Protein AF-A0A0F9E1T3-F1 (afdb_monomer)

Nearest PDB structures (foldseek):
  8erm-assembly1_A  TM=4.573E-01  e=2.325E-01  Pseudomonas aeruginosa PAO1
  6r21-assembly1_a  TM=5.677E-01  e=1.689E+00  Escherichia phage T7

pLDDT: mean 78.83, std 15.24, range [34.28, 92.88]

Secondary structure (DSSP, 8-state):
-------S-PPPB--EEEEEEEEE--TT-EEEEEETTEEEEEE--STT--HHHHHHHHHHHHHH---HHHHTEEEEEEETTEEEEEESSTT----EEEEESSEEEEEEEEEEE--B-TT-------

Structure (mmCIF, N/CA/C/O backbone):
data_AF-A0A0F9E1T3-F1
#
_entry.id   AF-A0A0F9E1T3-F1
#
loop_
_atom_site.group_PDB
_atom_site.id
_atom_site.type_symbol
_atom_site.label_atom_id
_atom_site.label_alt_id
_atom_site.label_comp_id
_atom_site.label_asym_id
_atom_site.label_entity_id
_atom_site.label_seq_id
_atom_site.pdbx_PDB_ins_code
_atom_site.Cartn_x
_atom_site.Cartn_y
_atom_site.Cartn_z
_atom_site.occupancy
_atom_site.B_iso_or_equiv
_atom_site.auth_seq_id
_atom_site.auth_comp_id
_atom_site.auth_asym_id
_atom_site.auth_atom_id
_atom_site.pdbx_PDB_model_num
ATOM 1 N N . MET A 1 1 ? -35.708 -22.651 12.051 1.00 44.53 1 MET A N 1
ATOM 2 C CA . MET A 1 1 ? -34.780 -21.551 11.706 1.00 44.53 1 MET A CA 1
ATOM 3 C C . MET A 1 1 ? -34.027 -21.157 12.963 1.00 44.53 1 MET A C 1
ATOM 5 O O . MET A 1 1 ? -34.665 -20.742 13.921 1.00 44.53 1 MET A O 1
ATOM 9 N N . ALA A 1 2 ? -32.710 -21.362 13.009 1.00 45.16 2 ALA A N 1
ATOM 10 C CA . ALA A 1 2 ? -31.901 -20.902 14.132 1.00 45.16 2 ALA A CA 1
ATOM 11 C C . ALA A 1 2 ? -31.631 -19.402 13.961 1.00 45.16 2 ALA A C 1
ATOM 13 O O . ALA A 1 2 ? -31.022 -18.987 12.979 1.00 45.16 2 ALA A O 1
ATOM 14 N N . THR A 1 3 ? -32.118 -18.579 14.888 1.00 51.47 3 THR A N 1
ATOM 15 C CA . THR A 1 3 ? -31.789 -17.152 14.928 1.00 51.47 3 THR A CA 1
ATOM 16 C C . THR A 1 3 ? -30.357 -17.017 15.432 1.00 51.47 3 THR A C 1
ATOM 18 O O . THR A 1 3 ? -30.101 -17.202 16.623 1.00 51.47 3 THR A O 1
ATOM 21 N N . ALA A 1 4 ? -29.412 -16.726 14.538 1.00 59.28 4 ALA A N 1
ATOM 22 C CA . ALA A 1 4 ? -28.062 -16.360 14.941 1.00 59.28 4 ALA A CA 1
ATOM 23 C C . ALA A 1 4 ? -28.141 -15.062 15.762 1.00 59.28 4 ALA A C 1
ATOM 25 O O . ALA A 1 4 ? -28.523 -14.011 15.251 1.00 59.28 4 ALA A O 1
ATOM 26 N N . LYS A 1 5 ? -27.846 -15.149 17.064 1.00 58.03 5 LYS A N 1
ATOM 27 C CA . LYS A 1 5 ? -27.773 -13.988 17.956 1.00 58.03 5 LYS A CA 1
ATOM 28 C C . LYS A 1 5 ? -26.317 -13.557 18.061 1.00 58.03 5 LYS A C 1
ATOM 30 O O . LYS A 1 5 ? -25.479 -14.304 18.564 1.00 58.03 5 LYS A O 1
ATOM 35 N N . TRP A 1 6 ? -26.033 -12.361 17.563 1.00 54.66 6 TRP A N 1
ATOM 36 C CA . TRP A 1 6 ? -24.705 -11.763 17.584 1.00 54.66 6 TRP A CA 1
ATOM 37 C C . TRP A 1 6 ? -24.319 -11.409 19.036 1.00 54.66 6 TRP A C 1
ATOM 39 O O . TRP A 1 6 ? -25.086 -10.759 19.744 1.00 54.66 6 TRP A O 1
ATOM 49 N N . ARG A 1 7 ? -23.175 -11.920 19.518 1.00 60.00 7 ARG A N 1
ATOM 50 C CA . ARG A 1 7 ? -22.802 -11.938 20.950 1.00 60.00 7 ARG A CA 1
ATOM 51 C C . ARG A 1 7 ? -21.991 -10.729 21.438 1.00 60.00 7 ARG A C 1
ATOM 53 O O . ARG A 1 7 ? -21.533 -10.774 22.570 1.00 60.00 7 ARG A O 1
ATOM 60 N N . GLY A 1 8 ? -21.779 -9.675 20.648 1.00 53.97 8 GLY A N 1
ATOM 61 C CA . GLY A 1 8 ? -21.039 -8.504 21.154 1.00 53.97 8 GLY A CA 1
ATOM 62 C C . GLY A 1 8 ? -19.517 -8.568 21.030 1.00 53.97 8 GLY A C 1
ATOM 63 O O . GLY A 1 8 ? -18.860 -7.555 21.226 1.00 53.97 8 GLY A O 1
ATOM 64 N N . HIS A 1 9 ? -18.943 -9.734 20.721 1.00 55.72 9 HIS A N 1
ATOM 65 C CA . HIS A 1 9 ? -17.519 -10.013 20.953 1.00 55.72 9 HIS A CA 1
ATOM 66 C C . HIS A 1 9 ? -16.763 -10.480 19.702 1.00 55.72 9 HIS A C 1
ATOM 68 O O . HIS A 1 9 ? -15.891 -11.341 19.798 1.00 55.72 9 HIS A O 1
ATOM 74 N N . ALA A 1 10 ? -17.097 -9.956 18.519 1.00 60.19 10 ALA A N 1
ATOM 75 C CA . ALA A 1 10 ? -16.247 -10.200 17.354 1.00 60.19 10 ALA A CA 1
ATOM 76 C C . ALA A 1 10 ? -14.883 -9.517 17.594 1.00 60.19 10 ALA A C 1
ATOM 78 O O . ALA A 1 10 ? -14.868 -8.307 17.846 1.00 60.19 10 ALA A O 1
ATOM 79 N N . PRO A 1 11 ? -13.760 -10.263 17.587 1.00 62.44 11 PRO A N 1
ATOM 80 C CA . PRO A 1 11 ? -12.442 -9.674 17.773 1.00 62.44 11 PRO A CA 1
ATOM 81 C C . PRO A 1 11 ? -12.173 -8.686 16.640 1.00 62.44 11 PRO A C 1
ATOM 83 O O . PRO A 1 11 ? -12.518 -8.948 15.487 1.00 62.44 11 PRO A O 1
ATOM 86 N N . ALA A 1 12 ? -11.573 -7.548 16.977 1.00 69.38 12 ALA A N 1
ATOM 87 C CA . ALA A 1 12 ? -11.138 -6.611 15.960 1.00 69.38 12 ALA A CA 1
ATOM 88 C C . ALA A 1 12 ? -9.989 -7.246 15.158 1.00 69.38 12 ALA A C 1
ATOM 90 O O . ALA A 1 12 ? -9.032 -7.750 15.746 1.00 69.38 12 ALA A O 1
ATOM 91 N N . VAL A 1 13 ? -10.081 -7.226 13.829 1.00 75.56 13 VAL A N 1
ATOM 92 C CA . VAL A 1 13 ? -9.058 -7.735 12.906 1.00 75.56 13 VAL A CA 1
ATOM 93 C C . VAL A 1 13 ? -8.505 -6.557 12.117 1.00 75.56 13 VAL A C 1
ATOM 95 O O . VAL A 1 13 ? -9.266 -5.757 11.577 1.00 75.56 13 VAL A O 1
ATOM 98 N N . ALA A 1 14 ? -7.180 -6.433 12.080 1.00 80.88 14 ALA A N 1
ATOM 99 C CA . ALA A 1 14 ? -6.501 -5.444 11.255 1.00 80.88 14 ALA A CA 1
ATOM 100 C C . ALA A 1 14 ? -6.694 -5.760 9.772 1.00 80.88 14 ALA A C 1
ATOM 102 O O . ALA A 1 14 ? -6.491 -6.896 9.337 1.00 80.88 14 ALA A O 1
ATOM 103 N N . GLN A 1 15 ? -7.071 -4.743 8.997 1.00 81.69 15 GLN A N 1
ATOM 104 C CA . GLN A 1 15 ? -7.150 -4.884 7.553 1.00 81.69 15 GLN A CA 1
ATOM 105 C C . GLN A 1 15 ? -5.744 -5.053 6.980 1.00 81.69 15 GLN A C 1
ATOM 107 O O . GLN A 1 15 ? -4.834 -4.293 7.316 1.00 81.69 15 GLN A O 1
ATOM 112 N N . VAL A 1 16 ? -5.583 -6.023 6.085 1.00 87.06 16 VAL A N 1
ATOM 113 C CA . VAL A 1 16 ? -4.354 -6.209 5.310 1.00 87.06 16 VAL A CA 1
ATOM 114 C C . VAL A 1 16 ? -4.712 -6.070 3.846 1.00 87.06 16 VAL A C 1
ATOM 116 O O . VAL A 1 16 ? -5.605 -6.773 3.364 1.00 87.06 16 VAL A O 1
ATOM 119 N N . LYS A 1 17 ? -4.006 -5.189 3.139 1.00 87.62 17 LYS A N 1
ATOM 120 C CA . LYS A 1 17 ? -4.138 -5.050 1.692 1.00 87.62 17 LYS A CA 1
ATOM 121 C C . LYS A 1 17 ? -2.823 -5.325 0.989 1.00 87.62 17 LYS A C 1
ATOM 123 O O . LYS A 1 17 ? -1.762 -4.988 1.516 1.00 87.62 17 LYS A O 1
ATOM 128 N N . ARG A 1 18 ? -2.898 -5.915 -0.204 1.00 89.50 18 ARG A N 1
ATOM 129 C CA . ARG A 1 18 ? -1.725 -6.181 -1.042 1.00 89.50 18 ARG A CA 1
ATOM 130 C C . ARG A 1 18 ? -1.916 -5.624 -2.439 1.00 89.50 18 ARG A C 1
ATOM 132 O O . ARG A 1 18 ? -2.970 -5.819 -3.026 1.00 89.50 18 ARG A O 1
ATOM 139 N N . GLY A 1 19 ? -0.883 -4.964 -2.949 1.00 87.44 19 GLY A N 1
ATOM 140 C CA . GLY A 1 19 ? -0.791 -4.532 -4.342 1.00 87.44 19 GLY A CA 1
ATOM 141 C C . GLY A 1 19 ? 0.263 -5.344 -5.077 1.00 87.44 19 GLY A C 1
ATOM 142 O O . GLY A 1 19 ? 1.307 -5.654 -4.498 1.00 87.44 19 GLY A O 1
ATOM 143 N N . VAL A 1 20 ? -0.002 -5.679 -6.338 1.00 90.12 20 VAL A N 1
ATOM 144 C CA . VAL A 1 20 ? 0.947 -6.411 -7.189 1.00 90.12 20 VAL A CA 1
ATOM 145 C C . VAL A 1 20 ? 1.688 -5.424 -8.073 1.00 90.12 20 VAL A C 1
ATOM 147 O O . VAL A 1 20 ? 1.072 -4.740 -8.883 1.00 90.12 20 VAL A O 1
ATOM 150 N N . LEU A 1 21 ? 3.006 -5.367 -7.948 1.00 89.38 21 LEU A N 1
ATOM 151 C CA . LEU A 1 21 ? 3.848 -4.602 -8.847 1.00 89.38 21 LEU A CA 1
ATOM 152 C C . LEU A 1 21 ? 3.946 -5.302 -10.206 1.00 89.38 21 LEU A C 1
ATOM 154 O O . LEU A 1 21 ? 4.223 -6.500 -10.291 1.00 89.38 21 LEU A O 1
ATOM 158 N N . GLY A 1 22 ? 3.747 -4.536 -11.270 1.00 87.38 22 GLY A N 1
ATOM 159 C CA . GLY A 1 22 ? 3.914 -4.970 -12.648 1.00 87.38 22 GLY A CA 1
ATOM 160 C C . GLY A 1 22 ? 4.446 -3.841 -13.524 1.00 87.38 22 GLY A C 1
ATOM 161 O O . GLY A 1 22 ? 4.794 -2.761 -13.041 1.00 87.38 22 GLY A O 1
ATOM 162 N N . GLY A 1 23 ? 4.467 -4.078 -14.833 1.00 85.19 23 GLY A N 1
ATOM 163 C CA . GLY A 1 23 ? 4.979 -3.111 -15.802 1.00 85.19 23 GLY A CA 1
ATOM 164 C C . GLY A 1 23 ? 6.503 -2.993 -15.775 1.00 85.19 23 GLY A C 1
ATOM 165 O O . GLY A 1 23 ? 7.206 -3.879 -15.289 1.00 85.19 23 GLY A O 1
ATOM 166 N N . THR A 1 24 ? 7.011 -1.909 -16.352 1.00 84.81 24 THR A N 1
ATOM 167 C CA . THR A 1 24 ? 8.442 -1.577 -16.342 1.00 84.81 24 THR A CA 1
ATOM 168 C C . THR A 1 24 ? 8.609 -0.256 -15.621 1.00 84.81 24 THR A C 1
ATOM 170 O O . THR A 1 24 ? 7.967 0.720 -15.993 1.00 84.81 24 THR A O 1
ATOM 173 N N . TRP A 1 25 ? 9.459 -0.251 -14.601 1.00 86.06 25 TRP A N 1
ATOM 174 C CA . TRP A 1 25 ? 9.767 0.935 -13.817 1.00 86.06 25 TRP A CA 1
ATOM 175 C C . TRP A 1 25 ? 11.135 1.461 -14.233 1.00 86.06 25 TRP A C 1
ATOM 177 O O . TRP A 1 25 ? 12.127 0.723 -14.211 1.00 86.06 25 TRP A O 1
ATOM 187 N N . ALA A 1 26 ? 11.175 2.720 -14.635 1.00 84.69 26 ALA A N 1
ATOM 188 C CA . ALA A 1 26 ? 12.370 3.440 -15.015 1.00 84.69 26 ALA A CA 1
ATOM 189 C C . ALA A 1 26 ? 12.804 4.412 -13.911 1.00 84.69 26 ALA A C 1
ATOM 191 O O . ALA A 1 26 ? 12.147 4.617 -12.889 1.00 84.69 26 ALA A O 1
ATOM 192 N N . ASN A 1 27 ? 13.989 4.981 -14.104 1.00 84.88 27 ASN A N 1
ATOM 193 C CA . ASN A 1 27 ? 14.484 6.024 -13.227 1.00 84.88 27 ASN A CA 1
ATOM 194 C C . ASN A 1 27 ? 13.647 7.302 -13.400 1.00 84.88 27 ASN A C 1
ATOM 196 O O . ASN A 1 27 ? 13.365 7.702 -14.529 1.00 84.88 27 ASN A O 1
ATOM 200 N N . ASN A 1 28 ? 13.358 7.981 -12.292 1.00 86.06 28 ASN A N 1
ATOM 201 C CA . ASN A 1 28 ? 12.458 9.130 -12.166 1.00 86.06 28 ASN A CA 1
ATOM 202 C C . ASN A 1 28 ? 10.962 8.837 -12.326 1.00 86.06 28 ASN A C 1
ATOM 204 O O . ASN A 1 28 ? 10.192 9.793 -12.289 1.00 86.06 28 ASN A O 1
ATOM 208 N N . ASP A 1 29 ? 10.547 7.573 -12.441 1.00 89.19 29 ASP A N 1
ATOM 209 C CA . ASP A 1 29 ? 9.127 7.228 -12.328 1.00 89.19 29 ASP A CA 1
ATOM 210 C C . ASP A 1 29 ? 8.616 7.609 -10.927 1.00 89.19 29 ASP A C 1
ATOM 212 O O . ASP A 1 29 ? 9.321 7.449 -9.915 1.00 89.19 29 ASP A O 1
ATOM 216 N N . ILE A 1 30 ? 7.393 8.131 -10.874 1.00 90.06 30 ILE A N 1
ATOM 217 C CA . ILE A 1 30 ? 6.732 8.633 -9.676 1.00 90.06 30 ILE A CA 1
ATOM 218 C C . ILE A 1 30 ? 5.464 7.822 -9.420 1.00 90.06 30 ILE A C 1
ATOM 220 O O . ILE A 1 30 ? 4.429 7.984 -10.071 1.00 90.06 30 ILE A O 1
ATOM 224 N N . ALA A 1 31 ? 5.506 7.038 -8.348 1.00 90.75 31 ALA A N 1
ATOM 225 C CA . ALA A 1 31 ? 4.318 6.426 -7.783 1.00 90.75 31 ALA A CA 1
ATOM 226 C C . ALA A 1 31 ? 3.618 7.424 -6.851 1.00 90.75 31 ALA A C 1
ATOM 228 O O . ALA A 1 31 ? 4.178 7.868 -5.846 1.00 90.75 31 ALA A O 1
ATOM 229 N N . THR A 1 32 ? 2.369 7.759 -7.164 1.00 92.25 32 THR A N 1
ATOM 230 C CA . THR A 1 32 ? 1.491 8.568 -6.313 1.00 92.25 32 THR A CA 1
ATOM 231 C C . THR A 1 32 ? 0.527 7.654 -5.574 1.00 92.25 32 THR A C 1
ATOM 233 O O . THR A 1 32 ? -0.348 7.026 -6.171 1.00 92.25 32 THR A O 1
ATOM 236 N N . PHE A 1 33 ? 0.689 7.584 -4.258 1.00 90.50 33 PHE A N 1
ATOM 237 C CA . PHE A 1 33 ? -0.182 6.845 -3.358 1.00 90.50 33 PHE A CA 1
ATOM 238 C C . PHE A 1 33 ? -1.202 7.806 -2.761 1.00 90.50 33 PHE A C 1
ATOM 240 O O . PHE A 1 33 ? -0.828 8.724 -2.036 1.00 90.50 33 PHE A O 1
ATOM 247 N N . THR A 1 34 ? -2.484 7.574 -3.019 1.00 91.12 34 THR A N 1
ATOM 248 C CA . THR A 1 34 ? -3.576 8.412 -2.522 1.00 91.12 34 THR A CA 1
ATOM 249 C C . THR A 1 34 ? -4.385 7.660 -1.473 1.00 91.12 34 THR A C 1
ATOM 251 O O . THR A 1 34 ? -4.936 6.592 -1.747 1.00 91.12 34 THR A O 1
ATOM 254 N N . MET A 1 35 ? -4.518 8.241 -0.280 1.00 89.12 35 MET A N 1
ATOM 255 C CA . MET A 1 35 ? -5.421 7.777 0.777 1.00 89.12 35 MET A CA 1
ATOM 256 C C . MET A 1 35 ? -6.290 8.932 1.259 1.00 89.12 35 MET A C 1
ATOM 258 O O . MET A 1 35 ? -5.782 9.973 1.657 1.00 89.12 35 MET A O 1
ATOM 262 N N . ASN A 1 36 ? -7.616 8.765 1.215 1.00 86.9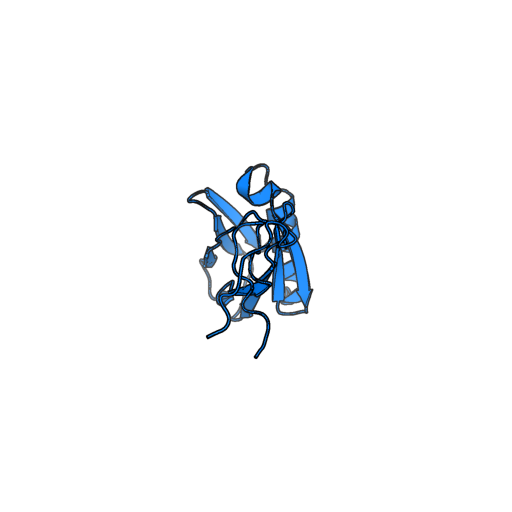4 36 ASN A N 1
ATOM 263 C CA . ASN A 1 36 ? -8.579 9.781 1.668 1.00 86.94 36 ASN A CA 1
ATOM 264 C C . ASN A 1 36 ? -8.356 11.192 1.055 1.00 86.94 36 ASN A C 1
ATOM 266 O O . ASN A 1 36 ? -8.574 12.211 1.708 1.00 86.94 36 ASN A O 1
ATOM 270 N N . GLY A 1 37 ? -7.887 11.260 -0.198 1.00 85.31 37 GLY A N 1
ATOM 271 C CA . GLY A 1 37 ? -7.568 12.520 -0.888 1.00 85.31 37 GLY A CA 1
ATOM 272 C C . GLY A 1 37 ? -6.250 13.179 -0.456 1.00 85.31 37 GLY A C 1
ATOM 273 O O . GLY A 1 37 ? -6.035 14.356 -0.745 1.00 85.31 37 GLY A O 1
ATOM 274 N N . LYS A 1 38 ? -5.391 12.451 0.266 1.00 89.69 38 LYS A N 1
ATOM 275 C CA . LYS A 1 38 ? -4.016 12.834 0.593 1.00 89.69 38 LYS A CA 1
ATOM 276 C C . LYS A 1 38 ? -3.043 11.992 -0.211 1.00 89.69 38 LYS A C 1
ATOM 278 O O . LYS A 1 38 ? -3.190 10.772 -0.245 1.00 89.69 38 LYS A O 1
ATOM 283 N N . ASP A 1 39 ? -2.034 12.649 -0.765 1.00 92.19 39 ASP A N 1
ATOM 284 C CA . ASP A 1 39 ? -1.073 12.020 -1.661 1.00 92.19 39 ASP A CA 1
ATOM 285 C C . ASP A 1 39 ? 0.312 11.941 -1.017 1.00 92.19 39 ASP A C 1
ATOM 287 O O . ASP A 1 39 ? 0.800 12.912 -0.433 1.00 92.19 39 ASP A O 1
ATOM 291 N N . VAL A 1 40 ? 0.951 10.782 -1.158 1.00 92.75 40 VAL A N 1
ATOM 292 C CA . VAL A 1 40 ? 2.382 10.575 -0.928 1.00 92.75 40 VAL A CA 1
ATOM 293 C C . VAL A 1 40 ? 3.002 10.200 -2.263 1.00 92.75 40 VAL A C 1
ATOM 295 O O . VAL A 1 40 ? 2.570 9.245 -2.907 1.00 92.75 40 VAL A O 1
ATOM 298 N N . LEU A 1 41 ? 4.005 10.965 -2.679 1.00 92.00 41 LEU A N 1
ATOM 299 C CA . LEU A 1 41 ? 4.753 10.711 -3.902 1.00 92.00 41 LEU A CA 1
ATOM 300 C C . LEU A 1 41 ? 6.038 9.975 -3.533 1.00 92.00 41 LEU A C 1
ATOM 302 O O . LEU A 1 41 ? 6.765 10.415 -2.643 1.00 92.00 41 LEU A O 1
ATOM 306 N N . SER A 1 42 ? 6.319 8.884 -4.236 1.00 90.50 42 SER A N 1
ATOM 307 C CA . SER A 1 42 ? 7.586 8.168 -4.155 1.00 90.50 42 SER A CA 1
ATOM 308 C C . SER A 1 42 ? 8.242 8.166 -5.528 1.00 90.50 42 SER A C 1
ATOM 310 O O . SER A 1 42 ? 7.654 7.696 -6.503 1.00 90.50 42 SER A O 1
ATOM 312 N N . THR A 1 43 ? 9.446 8.728 -5.607 1.00 89.38 43 THR A N 1
ATOM 313 C CA . THR A 1 43 ? 10.204 8.861 -6.855 1.00 89.38 43 THR A CA 1
ATOM 314 C C . THR A 1 43 ? 11.349 7.860 -6.871 1.00 89.38 43 THR A C 1
ATOM 316 O O . THR A 1 43 ?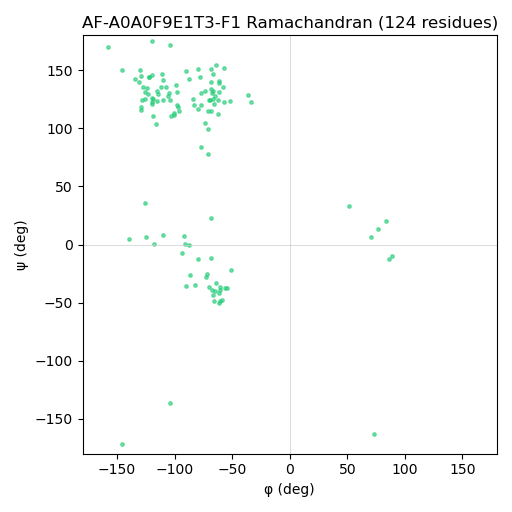 12.172 7.821 -5.951 1.00 89.38 43 THR A O 1
ATOM 319 N N . LEU A 1 44 ? 11.448 7.075 -7.941 1.00 86.81 44 LEU A N 1
ATOM 320 C CA . LEU A 1 44 ? 12.568 6.161 -8.142 1.00 86.81 44 LEU A CA 1
ATOM 321 C C . LEU A 1 44 ? 13.806 6.931 -8.603 1.00 86.81 44 LEU A C 1
ATOM 323 O O . LEU A 1 44 ? 13.735 7.729 -9.528 1.00 86.81 44 LEU A O 1
ATOM 327 N N . THR A 1 45 ? 14.949 6.694 -7.957 1.00 79.06 45 THR A N 1
ATOM 328 C CA . THR A 1 45 ? 16.177 7.490 -8.169 1.00 79.06 45 THR A CA 1
ATOM 329 C C . THR A 1 45 ? 17.364 6.699 -8.725 1.00 79.06 45 THR A C 1
ATOM 331 O O . THR A 1 45 ? 18.424 7.279 -8.950 1.00 79.06 45 THR A O 1
ATOM 334 N N . ASN A 1 46 ? 17.206 5.395 -8.980 1.00 66.25 46 ASN A N 1
ATOM 335 C CA . ASN A 1 46 ? 18.268 4.539 -9.520 1.00 66.25 46 ASN A CA 1
ATOM 336 C C . ASN A 1 46 ? 17.817 3.737 -10.746 1.00 66.25 46 ASN A C 1
ATOM 338 O O . ASN A 1 46 ? 16.688 3.258 -10.811 1.00 66.25 46 ASN A O 1
ATOM 342 N N . GLU A 1 47 ? 18.732 3.538 -11.696 1.00 59.00 47 GLU A N 1
ATOM 343 C CA . GLU A 1 47 ? 18.555 2.603 -12.810 1.00 59.00 47 GLU A CA 1
ATOM 344 C C . GLU A 1 47 ? 18.796 1.152 -12.356 1.00 59.00 47 GLU A C 1
ATOM 346 O O . GLU A 1 47 ? 19.666 0.880 -11.528 1.00 59.00 47 GLU A O 1
ATOM 351 N N . GLY A 1 48 ? 18.035 0.203 -12.913 1.00 62.16 48 GLY A N 1
ATOM 352 C CA . GLY A 1 48 ? 18.209 -1.231 -12.644 1.00 62.16 48 GLY A CA 1
ATOM 353 C C . GLY A 1 48 ? 17.514 -1.752 -11.382 1.00 62.16 48 GLY A C 1
ATOM 354 O O . GLY A 1 48 ? 17.883 -2.816 -10.882 1.00 62.16 48 GLY A O 1
ATOM 355 N N . ASN A 1 49 ? 16.513 -1.036 -10.860 1.00 72.12 49 ASN A N 1
ATOM 356 C CA . ASN A 1 49 ? 15.780 -1.505 -9.690 1.00 72.12 49 ASN A CA 1
ATOM 357 C C . ASN A 1 49 ? 15.054 -2.824 -9.994 1.00 72.12 49 ASN A C 1
ATOM 359 O O . ASN A 1 49 ? 14.229 -2.920 -10.901 1.00 72.12 49 ASN A O 1
ATOM 363 N N . THR A 1 50 ? 15.324 -3.843 -9.186 1.00 86.88 50 THR A N 1
ATOM 364 C CA . THR A 1 50 ? 14.441 -5.009 -9.091 1.00 86.88 50 THR A CA 1
ATOM 365 C C . THR A 1 50 ? 13.084 -4.579 -8.531 1.00 86.88 50 THR A C 1
ATOM 367 O O . THR A 1 50 ? 13.006 -3.616 -7.766 1.00 86.88 50 THR A O 1
ATOM 370 N N . PHE A 1 51 ? 12.011 -5.315 -8.826 1.00 87.62 51 PHE A N 1
ATOM 371 C CA . PHE A 1 51 ? 10.712 -5.050 -8.196 1.00 87.62 51 PHE A CA 1
ATOM 372 C C . PHE A 1 51 ? 10.804 -5.046 -6.660 1.00 87.62 51 PHE A C 1
ATOM 374 O O . PHE A 1 51 ? 10.254 -4.161 -6.014 1.00 87.62 51 PHE A O 1
ATOM 381 N N . SER A 1 52 ? 11.614 -5.932 -6.078 1.00 88.44 52 SER A N 1
ATOM 382 C CA . SER A 1 52 ? 11.852 -5.981 -4.632 1.00 88.44 52 SER A CA 1
ATOM 383 C C . SER A 1 52 ? 12.486 -4.692 -4.080 1.00 88.44 52 SER A C 1
ATOM 385 O O . SER A 1 52 ? 12.068 -4.179 -3.040 1.00 88.44 52 SER A O 1
ATOM 387 N N . SER A 1 53 ? 13.462 -4.107 -4.786 1.00 89.25 53 SER A N 1
ATOM 388 C CA . SER A 1 53 ? 14.070 -2.835 -4.369 1.00 89.25 53 SER A CA 1
ATOM 389 C C . SER A 1 53 ? 13.115 -1.651 -4.533 1.00 89.25 53 SER A C 1
ATOM 391 O O . SER A 1 53 ? 13.088 -0.795 -3.656 1.00 89.25 53 SER A O 1
ATOM 393 N N . ILE A 1 54 ? 12.282 -1.643 -5.580 1.00 89.31 54 ILE A N 1
ATOM 394 C CA . ILE A 1 54 ? 11.228 -0.630 -5.778 1.00 89.31 54 ILE A CA 1
ATOM 395 C C . ILE A 1 54 ? 10.232 -0.658 -4.615 1.00 89.31 54 ILE A C 1
ATOM 397 O O . ILE A 1 54 ? 9.943 0.366 -4.004 1.00 89.31 54 ILE A O 1
ATOM 401 N N . LEU A 1 55 ? 9.762 -1.853 -4.255 1.00 90.44 55 LEU A N 1
ATOM 402 C CA . LEU A 1 55 ? 8.822 -2.053 -3.154 1.00 90.44 55 LEU A CA 1
ATOM 403 C C . LEU A 1 55 ? 9.389 -1.593 -1.806 1.00 90.44 55 LEU A C 1
ATOM 405 O O . LEU A 1 55 ? 8.651 -1.046 -0.989 1.00 90.44 55 LEU A O 1
ATOM 409 N N . ASN A 1 56 ? 10.690 -1.785 -1.573 1.00 90.62 56 ASN A N 1
ATOM 410 C CA . ASN A 1 56 ? 11.357 -1.297 -0.365 1.00 90.62 56 ASN A CA 1
ATOM 411 C C . ASN A 1 56 ? 11.435 0.234 -0.322 1.00 90.62 56 ASN A C 1
ATOM 413 O O . ASN A 1 56 ? 11.239 0.813 0.748 1.00 90.62 56 ASN A O 1
ATOM 417 N N . THR A 1 57 ? 11.684 0.887 -1.461 1.00 90.88 57 THR A N 1
ATOM 418 C CA . THR A 1 57 ? 11.629 2.352 -1.571 1.00 90.88 57 THR A CA 1
ATOM 419 C C . THR A 1 57 ? 10.226 2.856 -1.247 1.00 90.88 57 THR A C 1
ATOM 421 O O . THR A 1 57 ? 10.073 3.674 -0.345 1.00 90.88 57 THR A O 1
ATOM 424 N N . PHE A 1 58 ? 9.194 2.283 -1.872 1.00 90.50 58 PHE A N 1
ATOM 425 C CA . PHE A 1 58 ? 7.801 2.663 -1.616 1.00 90.50 58 PHE A CA 1
ATOM 426 C C . PHE A 1 58 ? 7.408 2.469 -0.153 1.00 90.50 58 PHE A C 1
ATOM 428 O O . PHE A 1 58 ? 6.862 3.378 0.465 1.00 90.50 58 PHE A O 1
ATOM 435 N N . ALA A 1 59 ? 7.722 1.312 0.434 1.00 92.00 59 ALA A N 1
ATOM 436 C CA . ALA A 1 59 ? 7.435 1.058 1.842 1.00 92.00 59 ALA A CA 1
ATOM 437 C C . ALA A 1 59 ? 8.158 2.054 2.764 1.00 92.00 59 ALA A C 1
ATOM 439 O O . ALA A 1 59 ? 7.582 2.503 3.752 1.00 92.00 59 ALA A O 1
ATOM 440 N N . THR A 1 60 ? 9.401 2.420 2.445 1.00 92.56 60 THR A N 1
ATOM 441 C CA . THR A 1 60 ? 10.176 3.391 3.230 1.00 92.56 60 THR A CA 1
ATOM 442 C C . THR A 1 60 ? 9.547 4.780 3.167 1.00 92.56 60 THR A C 1
ATOM 444 O O . THR A 1 60 ? 9.314 5.378 4.214 1.00 92.56 60 THR A O 1
ATOM 447 N N . ASP A 1 61 ? 9.205 5.260 1.971 1.00 91.81 61 ASP A N 1
ATOM 448 C CA . ASP A 1 61 ? 8.607 6.586 1.775 1.00 91.81 61 ASP A CA 1
ATOM 449 C C . ASP A 1 61 ? 7.216 6.687 2.416 1.00 91.81 61 ASP A C 1
ATOM 451 O O . ASP A 1 61 ? 6.894 7.683 3.066 1.00 91.81 61 ASP A O 1
ATOM 455 N N . LEU A 1 62 ? 6.407 5.628 2.305 1.00 90.56 62 LEU A N 1
ATOM 456 C CA . LEU A 1 62 ? 5.079 5.571 2.918 1.00 90.56 62 LEU A CA 1
ATOM 457 C C . LEU A 1 62 ? 5.149 5.563 4.448 1.00 90.56 62 LEU A C 1
ATOM 459 O O . LEU A 1 62 ? 4.408 6.307 5.085 1.00 90.56 62 LEU A O 1
ATOM 463 N N . ASN A 1 63 ? 6.058 4.779 5.039 1.00 92.88 63 ASN A N 1
ATOM 464 C CA . ASN A 1 63 ? 6.254 4.752 6.494 1.00 92.88 63 ASN A CA 1
ATOM 465 C C . ASN A 1 63 ? 6.923 6.030 7.032 1.00 92.88 63 ASN A C 1
ATOM 467 O O . ASN A 1 63 ? 6.762 6.360 8.205 1.00 92.88 63 ASN A O 1
ATOM 471 N N . ALA A 1 64 ? 7.688 6.745 6.203 1.00 92.69 64 ALA A N 1
ATOM 472 C CA . ALA A 1 64 ? 8.280 8.034 6.558 1.00 92.69 64 ALA A CA 1
ATOM 473 C C . ALA A 1 64 ? 7.281 9.202 6.452 1.00 92.69 64 ALA A C 1
ATOM 475 O O . ALA A 1 64 ? 7.569 10.302 6.934 1.00 92.69 64 ALA A O 1
ATOM 476 N N . SER A 1 65 ? 6.120 8.985 5.826 1.00 92.75 65 SER A N 1
ATOM 477 C CA . SER A 1 65 ? 5.088 10.005 5.681 1.00 92.75 65 SER A CA 1
ATOM 478 C C . SER A 1 65 ? 4.567 10.470 7.040 1.00 92.75 65 SER A C 1
ATOM 480 O O . SER A 1 65 ? 4.191 9.680 7.902 1.00 92.75 65 SER A O 1
ATOM 482 N N . THR A 1 66 ? 4.495 11.788 7.223 1.00 90.94 66 THR A N 1
ATOM 483 C CA . THR A 1 66 ? 3.918 12.414 8.423 1.00 90.94 66 THR A CA 1
ATOM 484 C C . THR A 1 66 ? 2.406 12.627 8.312 1.00 90.94 66 THR A C 1
ATOM 486 O O . THR A 1 66 ? 1.779 13.135 9.244 1.00 90.94 66 THR A O 1
ATOM 489 N N . ILE A 1 67 ? 1.804 12.244 7.181 1.00 91.00 67 ILE A N 1
ATOM 490 C CA . ILE A 1 67 ? 0.357 12.293 6.965 1.00 91.00 67 ILE A CA 1
ATOM 491 C C . ILE A 1 67 ? -0.292 11.221 7.841 1.00 91.00 67 ILE A C 1
ATOM 493 O O . ILE A 1 67 ? 0.047 10.043 7.742 1.00 91.00 67 ILE A O 1
ATOM 497 N N . SER A 1 68 ? -1.237 11.627 8.690 1.00 88.88 68 SER A N 1
ATOM 498 C CA . SER A 1 68 ? -1.832 10.750 9.704 1.00 88.88 68 SER A CA 1
ATOM 499 C C . SER A 1 68 ? -2.440 9.477 9.115 1.00 88.88 68 SER A C 1
ATOM 501 O O . SER A 1 68 ? -2.283 8.414 9.697 1.00 88.88 68 SER A O 1
ATOM 503 N N . GLU A 1 69 ? -3.070 9.554 7.944 1.00 86.94 69 GLU A N 1
ATOM 504 C CA . GLU A 1 69 ? -3.654 8.396 7.261 1.00 86.94 69 GLU A C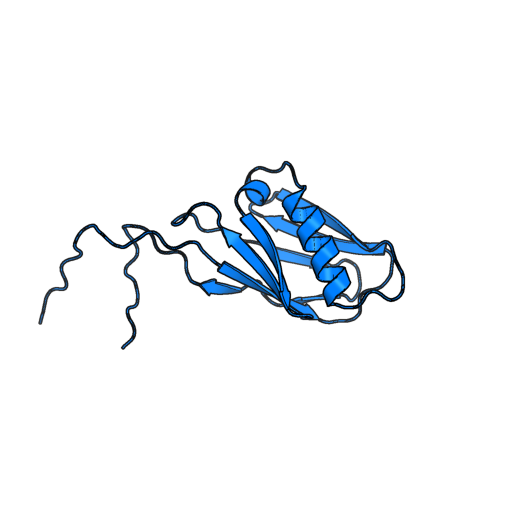A 1
ATOM 505 C C . GLU A 1 69 ? -2.611 7.348 6.842 1.00 86.94 69 GLU A C 1
ATOM 507 O O . GLU A 1 69 ? -2.904 6.156 6.847 1.00 86.94 69 GLU A O 1
ATOM 512 N N . PHE A 1 70 ? -1.395 7.777 6.498 1.00 87.50 70 PHE A N 1
ATOM 513 C CA . PHE A 1 70 ? -0.295 6.875 6.149 1.00 87.50 70 PHE A CA 1
ATOM 514 C C . PHE A 1 70 ? 0.398 6.337 7.399 1.00 87.50 70 PHE A C 1
ATOM 516 O O . PHE A 1 70 ? 0.764 5.168 7.424 1.00 87.50 70 PHE A O 1
ATOM 523 N N . ALA A 1 71 ? 0.495 7.151 8.454 1.00 89.44 71 ALA A N 1
ATOM 524 C CA . ALA A 1 71 ? 1.066 6.761 9.742 1.00 89.44 71 ALA A CA 1
ATOM 525 C C . ALA A 1 71 ? 0.216 5.737 10.522 1.00 89.44 71 ALA A C 1
ATOM 527 O O . ALA A 1 71 ? 0.680 5.199 11.520 1.00 89.44 71 ALA A O 1
ATOM 528 N N . GLU A 1 72 ? -1.027 5.489 10.100 1.00 88.81 72 GLU A N 1
ATOM 529 C CA . GLU A 1 72 ? -1.906 4.450 10.654 1.00 88.81 72 GLU A CA 1
ATOM 530 C C . GLU A 1 72 ? -1.784 3.098 9.933 1.00 88.81 72 GLU A C 1
ATOM 532 O O . GLU A 1 72 ? -2.517 2.153 10.256 1.00 88.81 72 GLU A O 1
ATOM 537 N N . VAL A 1 73 ? -0.913 3.011 8.925 1.00 90.06 73 VAL A N 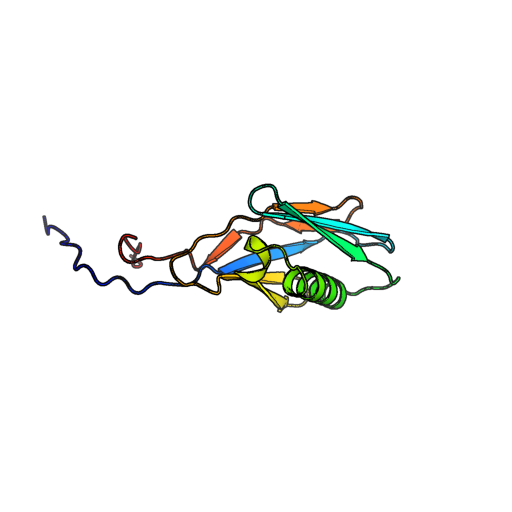1
ATOM 538 C CA . VAL A 1 73 ? -0.701 1.814 8.118 1.00 90.06 73 VAL A CA 1
ATOM 539 C C . VAL A 1 73 ? 0.787 1.498 8.070 1.00 90.06 73 VAL A C 1
ATOM 541 O O . VAL A 1 73 ? 1.574 2.246 7.498 1.00 90.06 73 VAL A O 1
ATOM 544 N N . THR A 1 74 ? 1.167 0.331 8.579 1.00 92.44 74 THR A N 1
ATOM 545 C CA . THR A 1 74 ? 2.516 -0.199 8.388 1.00 92.44 74 THR A CA 1
ATOM 546 C C . THR A 1 74 ? 2.660 -0.778 6.980 1.00 92.44 74 THR A C 1
ATOM 548 O O . THR A 1 74 ? 1.965 -1.737 6.614 1.00 92.44 74 THR A O 1
ATOM 551 N N . TRP A 1 75 ? 3.598 -0.236 6.201 1.00 91.44 75 TRP A N 1
ATOM 552 C CA . TRP A 1 75 ? 3.925 -0.700 4.851 1.00 91.44 75 TRP A CA 1
ATOM 553 C C . TRP A 1 75 ? 5.154 -1.600 4.845 1.00 91.44 75 TRP A C 1
ATOM 555 O O . TRP A 1 75 ? 6.164 -1.304 5.481 1.00 91.44 75 TRP A O 1
ATOM 565 N N . ALA A 1 76 ? 5.099 -2.691 4.092 1.00 92.56 76 ALA A N 1
ATOM 566 C CA . ALA A 1 76 ? 6.228 -3.591 3.926 1.00 92.56 76 ALA A CA 1
ATOM 567 C C . ALA A 1 76 ? 6.267 -4.185 2.519 1.00 92.56 76 ALA A C 1
ATOM 569 O O . ALA A 1 76 ? 5.234 -4.440 1.895 1.00 92.56 76 ALA A O 1
ATOM 570 N N . ASN A 1 77 ? 7.477 -4.478 2.052 1.00 91.06 77 ASN A N 1
ATOM 571 C CA . ASN A 1 77 ? 7.673 -5.430 0.972 1.00 91.06 77 ASN A CA 1
ATOM 572 C C . ASN A 1 77 ? 7.317 -6.832 1.500 1.00 91.06 77 ASN A C 1
ATOM 574 O O . ASN A 1 77 ? 7.960 -7.341 2.418 1.00 91.06 77 ASN A O 1
ATOM 578 N N . PHE A 1 78 ? 6.259 -7.428 0.950 1.00 87.44 78 PHE A N 1
ATOM 579 C CA . PHE A 1 78 ? 5.805 -8.764 1.334 1.00 87.44 78 PHE A CA 1
ATOM 580 C C . PHE A 1 78 ? 6.465 -9.865 0.497 1.00 87.44 78 PHE A C 1
ATOM 582 O O . PHE A 1 78 ? 6.724 -10.957 0.997 1.00 87.44 78 PHE A O 1
ATOM 589 N N . SER A 1 79 ? 6.710 -9.591 -0.784 1.00 86.88 79 SER A N 1
ATOM 590 C CA . SER A 1 79 ? 7.412 -10.484 -1.709 1.00 86.88 79 SER A CA 1
ATOM 591 C C . SER A 1 79 ? 7.980 -9.670 -2.866 1.00 86.88 79 SER A C 1
ATOM 593 O O . SER A 1 79 ? 7.564 -8.533 -3.062 1.00 86.88 79 SER A O 1
ATOM 595 N N . ASP A 1 80 ? 8.818 -10.281 -3.705 1.00 84.62 80 ASP A N 1
ATOM 596 C CA . ASP A 1 80 ? 9.493 -9.597 -4.817 1.00 84.62 80 ASP A CA 1
ATOM 597 C C . ASP A 1 80 ? 8.577 -8.786 -5.743 1.00 84.62 80 ASP A C 1
ATOM 599 O O . ASP A 1 80 ? 9.058 -7.872 -6.400 1.00 84.62 80 ASP A O 1
ATOM 603 N N . THR A 1 81 ? 7.275 -9.081 -5.788 1.00 86.62 81 THR A N 1
ATOM 604 C CA . THR A 1 81 ? 6.282 -8.340 -6.577 1.00 86.62 81 THR A CA 1
ATOM 605 C C . THR A 1 81 ? 5.101 -7.808 -5.768 1.00 86.62 81 THR A C 1
ATOM 607 O O . THR A 1 81 ? 4.168 -7.292 -6.370 1.00 86.62 81 THR A O 1
ATOM 610 N N . HIS A 1 82 ? 5.084 -7.916 -4.435 1.00 88.19 82 HIS A N 1
ATOM 611 C CA . HIS A 1 82 ? 3.923 -7.491 -3.641 1.00 88.19 82 HIS A CA 1
ATOM 612 C C . HIS A 1 82 ? 4.290 -6.499 -2.540 1.00 88.19 82 HIS A C 1
ATOM 614 O O . HIS A 1 82 ? 5.080 -6.815 -1.647 1.00 88.19 82 HIS A O 1
ATOM 620 N N . ILE A 1 83 ? 3.620 -5.345 -2.546 1.00 91.50 83 ILE A N 1
ATOM 621 C CA . ILE A 1 83 ? 3.580 -4.436 -1.396 1.00 91.50 83 ILE A CA 1
ATOM 622 C C . ILE A 1 83 ? 2.428 -4.846 -0.480 1.00 91.50 83 ILE A C 1
ATOM 624 O O . ILE A 1 83 ? 1.362 -5.233 -0.961 1.00 91.50 83 ILE A O 1
ATOM 628 N N . GLN A 1 84 ? 2.620 -4.752 0.833 1.00 91.06 84 GLN A N 1
ATOM 629 C CA . GLN A 1 84 ? 1.575 -4.971 1.826 1.00 91.06 84 GLN A CA 1
ATOM 630 C C . GLN A 1 84 ? 1.427 -3.745 2.723 1.00 91.06 84 GLN A C 1
ATOM 632 O O . GLN A 1 84 ? 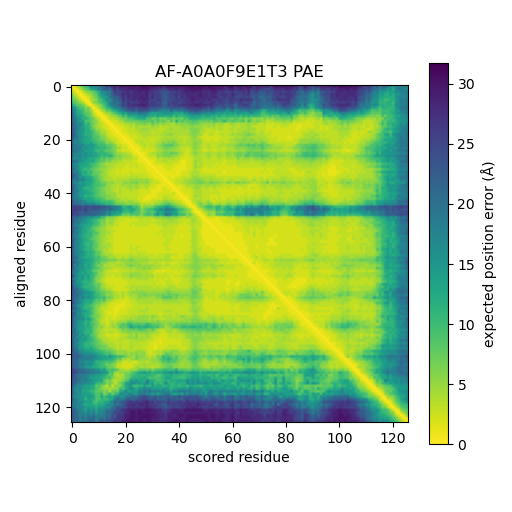2.405 -3.285 3.305 1.00 91.06 84 GLN A O 1
ATOM 637 N N . GLY A 1 85 ? 0.192 -3.269 2.867 1.00 90.62 85 GLY A N 1
ATOM 638 C CA . GLY A 1 85 ? -0.210 -2.316 3.897 1.00 90.62 85 GLY A CA 1
ATOM 639 C C . GLY A 1 85 ? -1.011 -3.038 4.977 1.00 90.62 85 GLY A C 1
ATOM 640 O O . GLY A 1 85 ? -1.935 -3.796 4.665 1.00 90.62 85 GLY A O 1
ATOM 641 N N . THR A 1 86 ? -0.653 -2.828 6.239 1.00 88.81 86 THR A N 1
ATOM 642 C CA . THR A 1 86 ? -1.344 -3.400 7.403 1.00 88.81 86 THR A CA 1
ATOM 643 C C . THR A 1 86 ? -1.855 -2.267 8.275 1.00 88.81 86 THR A C 1
ATOM 645 O O . THR A 1 86 ? -1.060 -1.440 8.701 1.00 88.81 86 THR A O 1
ATOM 648 N N . ALA A 1 87 ? -3.160 -2.217 8.542 1.00 87.62 87 ALA A N 1
ATOM 649 C CA . ALA A 1 87 ? -3.713 -1.226 9.460 1.00 87.62 87 ALA A CA 1
ATOM 650 C C . ALA A 1 87 ? -3.175 -1.459 10.879 1.00 87.62 87 ALA A C 1
ATOM 652 O O . ALA A 1 87 ? -3.312 -2.559 11.418 1.00 87.62 87 ALA A O 1
ATOM 653 N N . ASP A 1 88 ? -2.634 -0.423 11.513 1.00 87.25 88 ASP A N 1
ATOM 654 C CA . ASP A 1 88 ? -2.078 -0.533 12.867 1.00 87.25 88 ASP A CA 1
ATOM 655 C C . ASP A 1 88 ? -3.184 -0.671 13.922 1.00 87.25 88 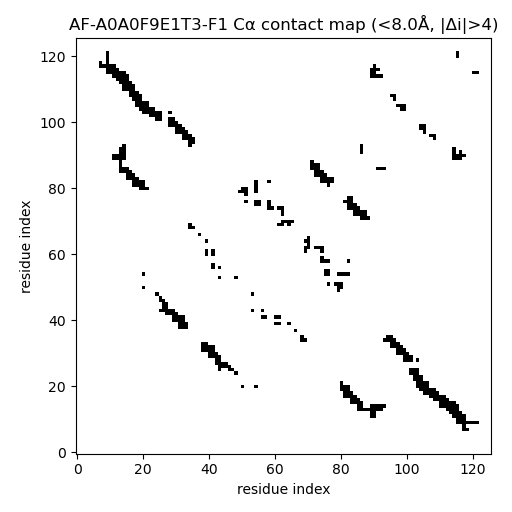ASP A C 1
ATOM 657 O O . ASP A 1 88 ? -3.004 -1.291 14.971 1.00 87.25 88 ASP A O 1
ATOM 661 N N . THR A 1 89 ? -4.368 -0.121 13.630 1.00 83.06 89 THR A N 1
ATOM 662 C CA . THR A 1 89 ? -5.557 -0.246 14.479 1.00 83.06 89 THR A CA 1
ATOM 663 C C . THR A 1 89 ? -6.532 -1.262 13.895 1.00 83.06 89 THR A C 1
ATOM 665 O O . THR A 1 89 ? -7.207 -1.010 12.895 1.00 83.06 89 THR A O 1
ATOM 668 N N . ALA A 1 90 ? -6.665 -2.405 14.567 1.00 76.56 90 ALA A N 1
ATOM 669 C CA . ALA A 1 90 ? -7.667 -3.405 14.227 1.00 76.56 90 ALA A CA 1
ATOM 670 C C . ALA A 1 90 ? -9.089 -2.819 14.283 1.00 76.56 90 ALA A C 1
ATOM 672 O O . ALA A 1 90 ? -9.437 -2.102 15.222 1.00 76.56 90 ALA A O 1
ATOM 673 N N . GLY A 1 91 ? -9.928 -3.120 13.291 1.00 70.31 91 GLY A N 1
ATOM 674 C CA . GLY A 1 91 ? -11.259 -2.519 13.185 1.00 70.31 91 GLY A CA 1
ATOM 675 C C . GLY A 1 91 ? -11.306 -1.201 12.400 1.00 70.31 91 GLY A C 1
ATOM 676 O O . GLY A 1 91 ? -12.412 -0.763 12.071 1.00 70.31 91 GLY A O 1
ATOM 677 N N . LYS A 1 92 ? -10.167 -0.581 12.045 1.00 79.94 92 LYS A N 1
ATOM 678 C CA . LYS A 1 92 ? -10.123 0.646 11.232 1.00 79.94 92 LYS A CA 1
ATOM 679 C C . LYS A 1 92 ? -9.795 0.318 9.765 1.00 79.94 92 LYS A C 1
ATOM 681 O O . LYS A 1 92 ? -8.678 -0.110 9.481 1.00 79.94 92 LYS A O 1
ATOM 686 N N . PRO A 1 93 ? -10.744 0.491 8.826 1.00 82.50 93 PRO A N 1
ATOM 687 C CA . PRO A 1 93 ? -10.484 0.210 7.424 1.00 82.50 93 PRO A CA 1
ATOM 688 C C . PRO A 1 93 ? -9.716 1.364 6.772 1.00 82.50 93 PRO A C 1
ATOM 690 O O . PRO A 1 93 ? -9.914 2.525 7.131 1.00 82.50 93 PRO A O 1
ATOM 693 N N . PHE A 1 94 ? -8.912 1.051 5.758 1.00 83.31 94 PHE A N 1
ATOM 694 C CA . PHE A 1 94 ? -8.241 2.039 4.917 1.00 83.31 94 PHE A CA 1
ATOM 695 C C . PHE A 1 94 ? -8.466 1.744 3.432 1.00 83.31 94 PHE A C 1
ATOM 697 O O . PHE A 1 94 ? -8.642 0.601 2.998 1.00 83.31 94 PHE A O 1
ATOM 704 N N . THR A 1 95 ? -8.475 2.800 2.623 1.00 86.44 95 THR A N 1
ATOM 705 C CA . THR A 1 95 ? -8.551 2.698 1.163 1.00 86.44 95 THR A CA 1
ATOM 706 C C . THR A 1 95 ? -7.396 3.465 0.570 1.00 86.44 95 THR A C 1
ATOM 708 O O . THR A 1 95 ? -7.157 4.607 0.950 1.00 86.44 95 THR A O 1
ATOM 711 N N . ILE A 1 96 ? -6.708 2.812 -0.355 1.00 86.56 96 ILE A N 1
ATOM 712 C CA . ILE A 1 96 ? -5.573 3.366 -1.062 1.00 86.56 96 ILE A CA 1
ATOM 713 C C . ILE A 1 96 ? -5.758 3.125 -2.551 1.00 86.56 96 ILE A C 1
ATOM 715 O O . ILE A 1 96 ? -6.217 2.059 -2.968 1.00 86.56 96 ILE A O 1
ATOM 719 N N . THR A 1 97 ? -5.400 4.125 -3.336 1.00 88.06 97 THR A N 1
ATOM 720 C CA . THR A 1 97 ? -5.254 4.018 -4.782 1.00 88.06 97 THR A CA 1
ATOM 721 C C . THR A 1 97 ? -3.839 4.417 -5.139 1.00 88.06 97 THR A C 1
ATOM 723 O O . THR A 1 97 ? -3.280 5.312 -4.509 1.00 88.06 97 THR A O 1
AT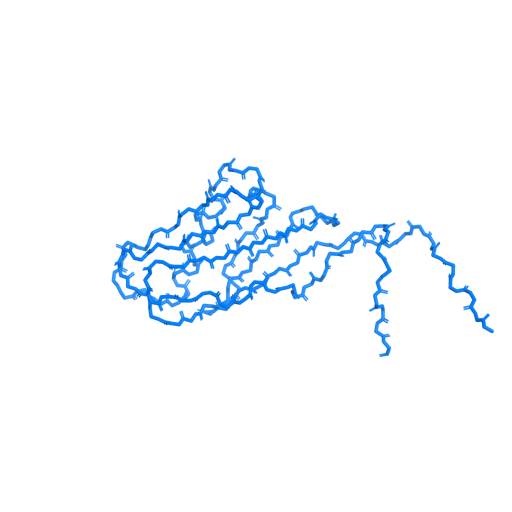OM 726 N N . VAL A 1 98 ? -3.262 3.755 -6.135 1.00 87.31 98 VAL A N 1
ATOM 727 C CA . VAL A 1 98 ? -1.931 4.103 -6.625 1.00 87.31 98 VAL A CA 1
ATOM 728 C C . VAL A 1 98 ? -2.011 4.391 -8.102 1.00 87.31 98 VAL A C 1
ATOM 730 O O . VAL A 1 98 ? -2.643 3.648 -8.854 1.00 87.31 98 VAL A O 1
ATOM 733 N N . THR A 1 99 ? -1.360 5.471 -8.497 1.00 87.00 99 THR A N 1
ATOM 734 C CA . THR A 1 99 ? -1.121 5.814 -9.891 1.00 87.00 99 THR A CA 1
ATOM 735 C C . THR A 1 99 ? 0.375 5.948 -10.106 1.00 87.00 99 THR A C 1
ATOM 737 O O . THR A 1 99 ? 1.083 6.418 -9.221 1.00 87.00 99 THR A O 1
ATOM 740 N N . ASP A 1 100 ? 0.840 5.540 -11.274 1.00 86.62 100 ASP A N 1
ATOM 741 C CA . ASP A 1 100 ? 2.204 5.768 -11.738 1.00 86.62 100 ASP A CA 1
ATOM 742 C C . ASP A 1 100 ? 2.159 6.770 -12.897 1.00 86.62 100 ASP A C 1
ATOM 744 O O . ASP A 1 100 ? 1.171 6.799 -13.640 1.00 86.62 100 ASP A O 1
ATOM 748 N N . ASP A 1 101 ? 3.181 7.612 -13.029 1.00 84.25 101 ASP A N 1
ATOM 749 C CA . ASP A 1 101 ? 3.313 8.557 -14.145 1.00 84.25 101 ASP A CA 1
ATOM 750 C C . ASP A 1 101 ? 4.143 8.008 -15.324 1.00 84.25 101 ASP A C 1
ATOM 752 O O . ASP A 1 101 ? 4.174 8.627 -16.393 1.00 84.25 101 ASP A O 1
ATOM 756 N N . GLY A 1 102 ? 4.758 6.835 -15.152 1.00 80.44 102 GLY A N 1
ATOM 757 C CA . GLY A 1 102 ? 5.529 6.107 -16.150 1.00 80.44 102 GLY A CA 1
ATOM 758 C C . GLY A 1 102 ? 4.784 4.905 -16.747 1.00 80.44 102 GLY A C 1
ATOM 759 O O . GLY A 1 102 ? 3.623 4.980 -17.161 1.00 80.44 102 GLY A O 1
ATOM 760 N N . SER A 1 103 ? 5.503 3.785 -16.877 1.00 80.38 103 SER A N 1
ATOM 761 C CA . SER A 1 103 ? 4.970 2.497 -17.360 1.00 80.38 103 SER A CA 1
ATOM 762 C C . SER A 1 103 ? 4.883 1.424 -16.271 1.00 80.38 103 SER A C 1
ATOM 764 O O . SER A 1 103 ? 4.635 0.243 -16.560 1.00 80.38 103 SER A O 1
ATOM 766 N N . GLY A 1 104 ? 5.120 1.824 -15.026 1.00 81.00 104 GLY A N 1
ATOM 767 C CA . GLY A 1 104 ? 4.908 1.019 -13.847 1.00 81.00 104 GLY A CA 1
ATOM 768 C C . GLY A 1 104 ? 3.419 0.787 -13.622 1.00 81.00 104 GLY A C 1
ATOM 769 O O . GLY A 1 104 ? 2.553 1.570 -14.002 1.00 81.00 104 GLY A O 1
ATOM 770 N N . THR A 1 105 ? 3.087 -0.345 -13.011 1.00 83.75 105 THR A N 1
ATOM 771 C CA . THR A 1 105 ? 1.720 -0.586 -12.545 1.00 83.75 105 THR A CA 1
ATOM 772 C C . THR A 1 105 ? 1.756 -1.149 -11.141 1.00 83.75 105 THR A C 1
ATOM 774 O O . THR A 1 105 ? 2.613 -1.968 -10.805 1.00 83.75 105 THR A O 1
ATOM 777 N N . ILE A 1 106 ? 0.798 -0.722 -10.325 1.00 81.81 106 ILE A N 1
ATOM 778 C CA . ILE A 1 106 ? 0.453 -1.405 -9.084 1.00 81.81 106 ILE A CA 1
ATOM 779 C C . ILE A 1 106 ? -0.981 -1.890 -9.258 1.00 81.81 106 ILE A C 1
ATOM 781 O O . ILE A 1 106 ? -1.927 -1.103 -9.250 1.00 81.81 106 ILE A O 1
ATOM 785 N N . GLY A 1 107 ? -1.123 -3.192 -9.500 1.00 75.50 107 GLY A N 1
ATOM 786 C CA . GLY A 1 107 ? -2.410 -3.870 -9.564 1.00 75.50 107 GLY A CA 1
ATOM 787 C C . GLY A 1 107 ? -3.193 -3.669 -8.270 1.00 75.50 107 GLY A C 1
ATOM 788 O O . GLY A 1 107 ? -2.589 -3.472 -7.212 1.00 75.50 107 GLY A O 1
ATOM 789 N N . GLY A 1 108 ? -4.526 -3.705 -8.397 1.00 65.44 108 GLY A N 1
ATOM 790 C CA . GLY A 1 108 ? -5.497 -3.360 -7.356 1.00 65.44 108 GLY A CA 1
ATOM 791 C C . GLY A 1 108 ? -5.029 -3.721 -5.952 1.00 65.44 108 GLY A C 1
ATOM 792 O O . GLY A 1 108 ? -4.677 -4.867 -5.679 1.00 65.44 108 GLY A O 1
ATOM 793 N N . ILE A 1 109 ? -4.979 -2.716 -5.073 1.00 72.38 109 ILE A N 1
ATOM 794 C CA . ILE A 1 109 ? -4.638 -2.930 -3.669 1.00 72.38 109 ILE A CA 1
ATOM 795 C C . ILE A 1 109 ? -5.868 -3.519 -2.976 1.00 72.38 109 ILE A C 1
ATOM 797 O O . ILE A 1 109 ? -6.688 -2.812 -2.381 1.00 72.38 109 ILE A O 1
ATOM 801 N N . ASP A 1 110 ? -5.999 -4.834 -3.104 1.00 71.19 110 ASP A N 1
ATOM 802 C CA . ASP A 1 110 ? -7.143 -5.597 -2.627 1.00 71.19 110 ASP A CA 1
ATOM 803 C C . ASP A 1 110 ? -6.927 -6.076 -1.191 1.00 71.19 110 ASP A C 1
ATOM 805 O O . ASP A 1 110 ? -5.801 -6.319 -0.741 1.00 71.19 110 ASP A O 1
ATOM 809 N N . ALA A 1 111 ? -8.027 -6.199 -0.445 1.00 61.41 111 ALA A N 1
ATOM 810 C CA . ALA A 1 111 ? -7.996 -6.735 0.907 1.00 61.41 111 ALA A CA 1
ATOM 811 C C . ALA A 1 111 ? -7.719 -8.243 0.867 1.00 61.41 111 ALA A C 1
ATOM 813 O O . ALA A 1 111 ? -8.531 -9.029 0.390 1.00 61.41 111 ALA A O 1
ATOM 814 N N . THR A 1 112 ? -6.571 -8.657 1.404 1.00 69.75 112 THR A N 1
ATOM 815 C CA . THR A 1 112 ? -6.277 -10.076 1.652 1.00 69.75 112 THR A CA 1
ATOM 816 C C . THR A 1 112 ? -6.800 -10.533 3.007 1.00 69.75 112 THR A C 1
ATOM 818 O O . THR A 1 112 ? -7.109 -11.707 3.185 1.00 69.75 112 THR A O 1
ATOM 821 N N . THR A 1 113 ? -6.924 -9.595 3.948 1.00 69.31 113 THR A N 1
ATOM 822 C CA . THR A 1 113 ? -7.625 -9.789 5.216 1.00 69.31 113 THR A CA 1
ATOM 823 C C . THR A 1 113 ? -8.604 -8.640 5.376 1.00 69.31 113 THR A C 1
ATOM 825 O O . THR A 1 113 ? -8.192 -7.481 5.470 1.00 69.31 113 THR A O 1
ATOM 828 N N . GLU A 1 114 ? -9.896 -8.959 5.386 1.00 68.19 114 GLU A N 1
ATOM 829 C CA . GLU A 1 114 ? -10.944 -7.964 5.589 1.00 68.19 114 GLU A CA 1
ATOM 830 C C . GLU A 1 114 ? -10.891 -7.374 6.997 1.00 68.19 114 GLU A C 1
ATOM 832 O O . GLU A 1 114 ? -10.552 -8.048 7.974 1.00 68.19 114 GLU A O 1
ATOM 837 N N . ASN A 1 115 ? -11.260 -6.098 7.096 1.00 57.69 115 ASN A N 1
ATOM 838 C CA . ASN A 1 115 ? -11.409 -5.450 8.387 1.00 57.69 115 ASN A CA 1
ATOM 839 C C . ASN A 1 115 ? -12.586 -6.083 9.143 1.00 57.69 115 ASN A C 1
ATOM 841 O O . ASN A 1 115 ? -13.716 -6.066 8.652 1.00 57.69 115 ASN A O 1
ATOM 845 N N . ALA A 1 116 ? -12.347 -6.567 10.360 1.00 58.31 116 ALA A N 1
ATOM 846 C CA . ALA A 1 116 ? -13.416 -6.994 11.252 1.00 58.31 116 ALA A CA 1
ATOM 847 C C . ALA A 1 116 ? -13.438 -6.086 12.479 1.00 58.31 116 ALA A C 1
ATOM 849 O O . ALA A 1 116 ? -12.413 -5.826 13.100 1.00 58.31 116 ALA A O 1
ATOM 850 N N . GLY A 1 117 ? -14.617 -5.598 12.839 1.00 51.25 117 GLY A N 1
ATOM 851 C CA . GLY A 1 117 ? -14.856 -4.887 14.090 1.00 51.25 117 GLY A CA 1
ATOM 852 C C . GLY A 1 117 ? -15.899 -5.607 14.942 1.00 51.25 117 GLY A C 1
ATOM 853 O O . GLY A 1 117 ? -16.570 -6.525 14.450 1.00 51.25 117 GLY A O 1
ATOM 854 N N . PRO A 1 118 ? -16.156 -5.126 16.170 1.00 50.56 118 PRO A N 1
ATOM 855 C CA . PRO A 1 118 ? -17.234 -5.608 17.027 1.00 50.56 118 PRO A CA 1
ATOM 856 C C . PRO A 1 118 ? -18.622 -5.252 16.470 1.00 50.56 118 PRO A C 1
ATOM 858 O O . PRO A 1 118 ? -19.562 -5.169 17.222 1.00 50.56 118 PRO A O 1
ATOM 861 N N . TYR A 1 119 ? -18.791 -5.003 15.174 1.00 51.44 119 TYR A N 1
ATOM 862 C CA . TYR A 1 119 ? -20.094 -4.934 14.501 1.00 51.44 119 TYR A CA 1
ATOM 863 C C . TYR A 1 119 ? -20.059 -5.608 13.123 1.00 51.44 119 TYR A C 1
ATOM 865 O O . TYR A 1 119 ? -21.039 -5.571 12.385 1.00 51.44 119 TYR A O 1
ATOM 873 N N . SER A 1 120 ? -18.937 -6.240 12.765 1.00 49.53 120 SER A N 1
ATOM 874 C CA . SER A 1 120 ? -18.818 -6.991 11.521 1.00 49.53 120 SER A CA 1
ATOM 875 C C . SER A 1 120 ? -19.371 -8.400 11.724 1.00 49.53 120 SER A C 1
ATOM 877 O O . SER A 1 120 ? -18.980 -9.128 12.644 1.00 49.53 120 SER A O 1
ATOM 879 N N . ALA A 1 121 ? -20.326 -8.786 10.881 1.00 47.91 121 ALA A N 1
ATOM 880 C CA . ALA A 1 121 ? -20.655 -10.187 10.708 1.00 47.91 121 ALA A CA 1
ATOM 881 C C . ALA A 1 121 ? -19.481 -10.805 9.949 1.00 47.91 121 ALA A C 1
ATOM 883 O O . ALA A 1 121 ? -19.373 -10.624 8.741 1.00 47.91 121 ALA A O 1
ATOM 884 N N . ASN A 1 122 ? -18.570 -11.474 10.656 1.00 47.19 122 ASN A N 1
ATOM 885 C CA . ASN A 1 122 ? -17.590 -12.326 9.995 1.00 47.19 122 ASN A CA 1
ATOM 886 C C . ASN A 1 122 ? -18.366 -13.276 9.061 1.00 47.19 122 ASN A C 1
ATOM 888 O O . ASN A 1 122 ? -19.247 -13.984 9.570 1.00 47.19 122 ASN A O 1
ATOM 892 N N . PRO A 1 123 ? -18.094 -13.333 7.745 1.00 44.28 123 PRO A N 1
ATOM 893 C CA . PRO A 1 123 ? -18.506 -14.474 6.952 1.00 44.28 123 PRO A CA 1
ATOM 894 C C . PRO A 1 123 ? -17.612 -15.635 7.394 1.00 44.28 123 PRO A C 1
ATOM 896 O O . PRO A 1 123 ? -16.607 -15.954 6.767 1.00 44.28 123 PRO A O 1
ATOM 899 N N . ALA A 1 124 ? -17.927 -16.224 8.550 1.00 39.25 124 ALA A N 1
ATOM 900 C CA . ALA A 1 124 ? -17.323 -17.481 8.943 1.00 39.25 124 ALA A CA 1
ATOM 901 C C . ALA A 1 124 ? -17.623 -18.482 7.824 1.00 39.25 124 ALA A C 1
ATOM 903 O O . ALA A 1 124 ? -18.782 -18.655 7.443 1.00 39.25 124 ALA A O 1
ATOM 904 N N . ALA A 1 125 ? -16.539 -19.039 7.288 1.00 37.69 125 ALA A N 1
ATOM 905 C CA . ALA A 1 125 ? -16.488 -20.026 6.227 1.00 37.69 125 ALA A CA 1
ATOM 906 C C . ALA A 1 125 ? -17.649 -21.026 6.304 1.00 37.69 125 ALA A C 1
ATOM 908 O O . ALA A 1 125 ? -17.910 -21.605 7.361 1.00 37.69 125 ALA A O 1
ATOM 909 N N . ASN A 1 126 ? -18.331 -21.189 5.171 1.00 34.28 126 ASN A N 1
ATOM 910 C CA . ASN A 1 126 ? -19.220 -22.319 4.921 1.00 34.28 126 ASN A CA 1
ATOM 911 C C . ASN A 1 126 ? -18.392 -23.594 4.734 1.00 34.28 126 ASN A C 1
ATOM 913 O O . ASN A 1 126 ? -17.330 -23.487 4.075 1.00 34.28 126 ASN A O 1
#

Mean predicted aligned error: 9.11 Å

Foldseek 3Di:
DDDDDQDLDDDFAKWKWKWFKDWDDAAQKWKWKDWPNDTQIQGHHDGPDQLQNVQVSVQVSLCPDPPVLSVQWRWDDPDSGMIMTIGVDGQDDIDMDMDIPDGMDTHDRDT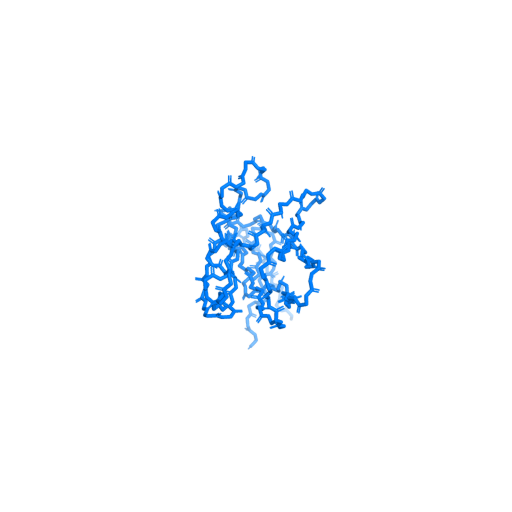PDDTDDSVDPPPPDD

Radius of gyration: 17.05 Å; Cα contacts (8 Å, |Δi|>4): 267; chains: 1; bounding box: 53×35×38 Å

Solvent-accessible surface area (backbone atoms only — not comparable to full-atom values): 7102 Å² total; per-residue (Å²): 134,85,81,84,74,85,80,74,71,47,69,56,29,43,20,28,29,37,25,40,58,46,75,53,74,57,58,66,30,39,41,39,39,34,41,93,90,43,76,47,79,37,67,39,86,55,80,85,64,49,58,45,57,48,32,44,52,47,22,50,53,44,56,66,36,86,50,67,81,40,62,44,29,54,46,36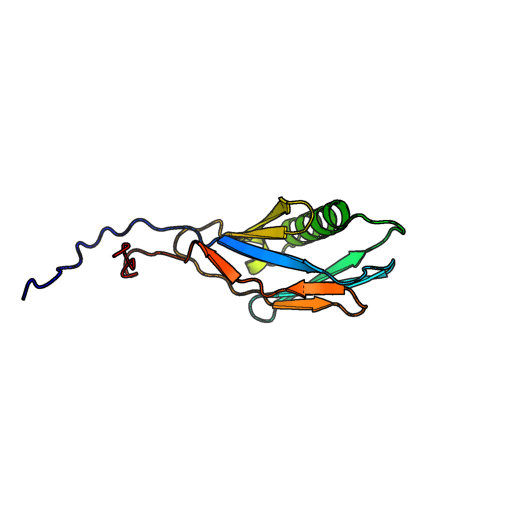,57,73,46,61,46,28,38,30,40,33,29,72,47,49,42,47,76,86,64,65,49,65,48,52,78,59,58,38,40,60,42,73,61,42,68,79,35,69,56,25,26,64,80,48,81,73,82,71,81,130

Organism: NCBI:txid412755

Sequence (126 aa):
MATAKWRGHAPAVAQVKRGVLGGTWANNDIATFTMNGKDVLSTLTNEGNTFSSILNTFATDLNASTISEFAEVTWANFSDTHIQGTADTAGKPFTITVTDDGSGTIGGIDATTENAGPYSANPAAN